Protein AF-U6DYC9-F1 (afdb_monomer)

Nearest PDB structures (foldseek):
  4urt-assembly1_A  TM=9.158E-01  e=8.306E-08  Homo sapiens
  4ove-assembly1_A-2  TM=9.140E-01  e=3.651E-07  Mus musculus
  8edk-assembly1_A  TM=8.694E-01  e=1.686E-07  Caenorhabditis elegans
  9d77-assembly1_A-2  TM=8.907E-01  e=1.918E-07  Gallus gallus
  4plm-assembly1_A  TM=9.030E-01  e=3.651E-07  Gallus gallus

Organism: Neovison vison (NCBI:txid452646)

Radius of gyration: 24.66 Å; Cα contacts (8 Å, |Δi|>4): 197; chains: 1; bounding box: 63×39×71 Å

Sequence (118 aa):
PLGGLKGHPFYYYALCELVARGSSLCHAQASAYKPTAGTQANVKGMVHGLCICYHHTVGTHCEHCQDLYQDHPWCAAEPGQPHTCQKCKWNGHAGSCHFDMLLYLASGNVSGRICDTC

Mean predicted aligned error: 7.59 Å

Structure (mmCIF, N/CA/C/O backbone):
data_AF-U6DYC9-F1
#
_entry.id   AF-U6DYC9-F1
#
loop_
_atom_site.group_PDB
_atom_site.id
_atom_site.type_symbol
_atom_site.label_atom_id
_atom_site.label_alt_id
_atom_site.label_comp_id
_atom_site.label_asym_id
_atom_site.label_entity_id
_atom_site.label_seq_id
_atom_site.pdbx_PDB_ins_code
_atom_site.Cartn_x
_atom_site.Cartn_y
_atom_site.Cartn_z
_atom_site.occupancy
_atom_site.B_iso_or_equiv
_atom_site.auth_seq_id
_atom_site.auth_comp_id
_atom_site.auth_asym_id
_atom_site.auth_atom_id
_atom_site.pdbx_PDB_model_num
ATOM 1 N N . PRO A 1 1 ? -37.774 12.837 47.767 1.00 45.59 1 PRO A N 1
ATOM 2 C CA . PRO A 1 1 ? -38.315 13.883 46.867 1.00 45.59 1 PRO A CA 1
ATOM 3 C C . PRO A 1 1 ? -37.271 14.990 46.645 1.00 45.59 1 PRO A C 1
ATOM 5 O O . PRO A 1 1 ? -37.156 15.902 47.455 1.00 45.59 1 PRO A O 1
ATOM 8 N N . LEU A 1 2 ? -36.457 14.860 45.595 1.00 47.19 2 LEU A N 1
ATOM 9 C CA . L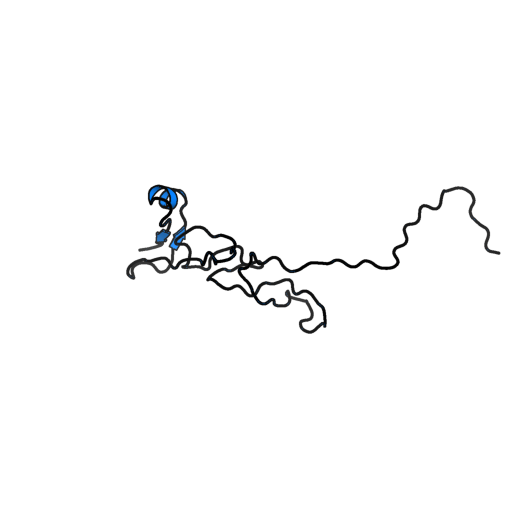EU A 1 2 ? -35.518 15.906 45.178 1.00 47.19 2 LEU A CA 1
ATOM 10 C C . LEU A 1 2 ? -36.213 16.763 44.117 1.00 47.19 2 LEU A C 1
ATOM 12 O O . LEU A 1 2 ? -36.685 16.245 43.107 1.00 47.19 2 LEU A O 1
ATOM 16 N N . GLY A 1 3 ? -36.363 18.050 44.432 1.00 50.28 3 GLY A N 1
ATOM 17 C CA . GLY A 1 3 ? -37.134 19.026 43.672 1.00 50.28 3 GLY A CA 1
ATOM 18 C C . GLY A 1 3 ? -36.644 19.165 42.235 1.00 50.28 3 GLY A C 1
ATOM 19 O O . GLY A 1 3 ? -35.486 19.492 41.991 1.00 50.28 3 GLY A O 1
ATOM 20 N N . GLY A 1 4 ? -37.553 18.917 41.293 1.00 51.34 4 GLY A N 1
ATOM 21 C CA . GLY A 1 4 ? -37.316 19.100 39.870 1.00 51.34 4 GLY A CA 1
ATOM 22 C C . GLY A 1 4 ? -37.170 20.577 39.516 1.00 51.34 4 GLY A C 1
ATOM 23 O O . GLY A 1 4 ? -38.056 21.387 39.794 1.00 51.34 4 GLY A O 1
ATOM 24 N N . LEU A 1 5 ? -36.059 20.914 38.864 1.00 57.03 5 LEU A N 1
ATOM 25 C CA . LEU A 1 5 ? -35.879 22.185 38.173 1.00 57.03 5 LEU A CA 1
ATOM 26 C C . LEU A 1 5 ? -36.857 22.242 36.987 1.00 57.03 5 LEU A C 1
ATOM 28 O O . LEU A 1 5 ? -36.700 21.539 35.991 1.00 57.03 5 LEU A O 1
ATOM 32 N N . LYS A 1 6 ? -37.892 23.078 37.117 1.00 62.25 6 LYS A N 1
ATOM 33 C CA . LYS A 1 6 ? -38.753 23.532 36.016 1.00 62.25 6 LYS A CA 1
ATOM 34 C C . LYS A 1 6 ? -37.942 24.480 35.125 1.00 62.25 6 LYS A C 1
ATOM 36 O O . LYS A 1 6 ? -37.472 25.492 35.632 1.00 62.25 6 LYS A O 1
ATOM 41 N N . GLY A 1 7 ? -37.852 24.214 33.818 1.00 62.50 7 GLY A N 1
ATOM 42 C CA . GLY A 1 7 ? -37.559 25.289 32.856 1.00 62.50 7 GLY A CA 1
ATOM 43 C C . GLY A 1 7 ? -36.831 24.947 31.559 1.00 62.50 7 GLY A C 1
ATOM 44 O O . GLY A 1 7 ? -36.904 25.746 30.633 1.00 62.50 7 GLY A O 1
ATOM 45 N N . HIS A 1 8 ? -36.192 23.786 31.423 1.00 62.19 8 HIS A N 1
ATOM 46 C CA . HIS A 1 8 ? -35.540 23.409 30.165 1.00 62.19 8 HIS A CA 1
ATOM 47 C C . HIS A 1 8 ? -35.963 21.997 29.766 1.00 62.19 8 HIS A C 1
ATOM 49 O O . HIS A 1 8 ? -35.979 21.120 30.633 1.00 62.19 8 HIS A O 1
ATOM 55 N N . PRO A 1 9 ? -36.318 21.741 28.492 1.00 68.25 9 PRO A N 1
ATOM 56 C CA . PRO A 1 9 ? -36.427 20.373 28.020 1.00 68.25 9 PRO A CA 1
ATOM 57 C C . PRO A 1 9 ? -35.072 19.712 28.277 1.00 68.25 9 PRO A C 1
ATOM 59 O O . PRO A 1 9 ? -34.041 20.189 27.802 1.00 68.25 9 PRO A O 1
ATOM 62 N N . PHE A 1 10 ? -35.059 18.662 29.094 1.00 69.31 10 PHE A N 1
ATOM 63 C CA . PHE A 1 10 ? -33.863 17.857 29.278 1.00 69.31 10 PHE A CA 1
ATOM 64 C C . PHE A 1 10 ? -33.630 17.108 27.970 1.00 69.31 10 PHE A C 1
ATOM 66 O O 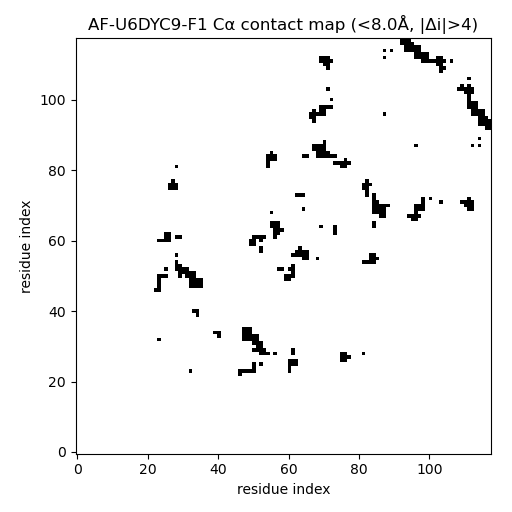. PHE A 1 10 ? -34.255 16.084 27.709 1.00 69.31 10 PHE A O 1
ATOM 73 N N . TYR A 1 11 ? -32.768 17.655 27.120 1.00 80.62 11 TYR A N 1
ATOM 74 C CA . TYR A 1 11 ? -32.275 16.957 25.945 1.00 80.62 11 TYR A CA 1
ATOM 75 C C . TYR A 1 11 ? -31.144 16.042 26.402 1.00 80.62 11 TYR A C 1
ATOM 77 O O . TYR A 1 11 ? -30.051 16.508 26.721 1.00 80.62 11 TYR A O 1
ATOM 85 N N . TYR A 1 12 ? -31.423 14.746 26.493 1.00 84.44 12 TYR A N 1
ATOM 86 C CA . TYR A 1 12 ? -30.433 13.735 26.843 1.00 84.44 12 TYR A CA 1
ATOM 87 C C . TYR A 1 12 ? -30.263 12.743 25.695 1.00 84.44 12 TYR A C 1
ATOM 89 O O . TYR A 1 12 ? -31.224 12.363 25.030 1.00 84.44 12 TYR A O 1
ATOM 97 N N . TYR A 1 13 ? -29.022 12.306 25.497 1.00 91.75 13 TYR A N 1
ATOM 98 C CA . TYR A 1 13 ? -28.682 11.163 24.661 1.00 91.75 13 TYR A CA 1
ATOM 99 C C . TYR A 1 13 ? -28.259 10.024 25.584 1.00 91.75 13 TYR A C 1
ATOM 101 O O . TYR A 1 13 ? -27.474 10.238 26.508 1.00 91.75 13 TYR A O 1
ATOM 109 N N . ALA A 1 14 ? -28.773 8.823 25.343 1.00 93.69 14 ALA A N 1
ATOM 110 C CA . ALA A 1 14 ? -28.373 7.620 26.060 1.00 93.69 14 ALA A CA 1
ATOM 111 C C . ALA A 1 14 ? -28.048 6.517 25.045 1.00 93.69 14 ALA A C 1
ATOM 113 O O . ALA A 1 14 ? -28.809 6.297 24.104 1.00 93.69 14 ALA A O 1
ATOM 114 N N . LEU A 1 15 ? -26.914 5.841 25.237 1.00 95.19 15 LEU A N 1
ATOM 115 C CA . LEU A 1 15 ? -26.467 4.702 24.434 1.00 95.19 15 LEU A CA 1
ATOM 116 C C . LEU A 1 15 ? -26.320 3.491 25.356 1.00 95.19 15 LEU A C 1
ATOM 118 O O . LEU A 1 15 ? -25.656 3.585 26.386 1.00 95.19 15 LEU A O 1
ATOM 122 N N . CYS A 1 16 ? -26.931 2.364 24.989 1.00 96.06 16 CYS A N 1
ATOM 123 C CA . CYS A 1 16 ? -26.778 1.105 25.725 1.00 96.06 16 CYS A CA 1
ATOM 124 C C . CYS A 1 16 ? -25.560 0.310 25.245 1.00 96.06 16 CYS A C 1
ATOM 126 O O . CYS A 1 16 ? -24.823 -0.238 26.055 1.00 96.06 16 CYS A O 1
ATOM 128 N N . GLU A 1 17 ? -25.337 0.263 23.933 1.00 96.38 17 GLU A N 1
ATOM 129 C CA . GLU A 1 17 ? -24.217 -0.439 23.314 1.00 96.38 17 GLU A CA 1
ATOM 130 C C . GLU A 1 17 ? -23.899 0.206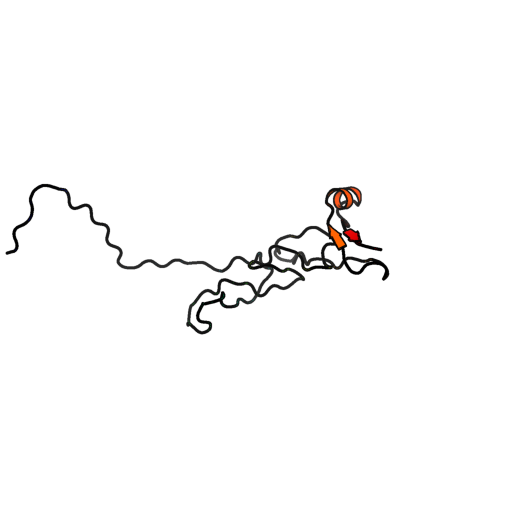 21.961 1.00 96.38 17 GLU A C 1
ATOM 132 O O . GLU A 1 17 ? -24.802 0.639 21.241 1.00 96.38 17 GLU A O 1
ATOM 137 N N . LEU A 1 18 ? -22.612 0.270 21.617 1.00 94.62 18 LEU A N 1
ATOM 138 C CA . LEU A 1 18 ? -22.131 0.727 20.318 1.00 94.62 18 LEU A CA 1
ATOM 139 C C . LEU A 1 18 ? -21.057 -0.242 19.822 1.00 94.62 18 LEU A C 1
ATOM 141 O O . LEU A 1 18 ? -19.988 -0.346 20.418 1.00 94.62 18 LEU A O 1
ATOM 145 N N . VAL A 1 19 ? -21.329 -0.924 18.709 1.00 94.81 19 VAL A N 1
ATOM 146 C CA . VAL A 1 19 ? -20.378 -1.839 18.065 1.00 94.81 19 VAL A CA 1
ATOM 147 C C . VAL A 1 19 ? -19.948 -1.256 16.726 1.00 94.81 19 VAL A C 1
ATOM 149 O O . VAL A 1 19 ? -20.741 -1.184 15.788 1.00 94.81 19 VAL A O 1
ATOM 152 N N . ALA A 1 20 ? -18.673 -0.884 16.616 1.0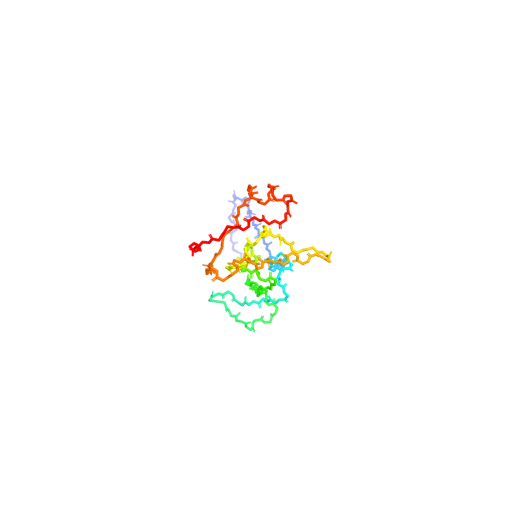0 93.25 20 ALA A N 1
ATOM 153 C CA . ALA A 1 20 ? -18.061 -0.501 15.349 1.00 93.25 20 ALA A CA 1
ATOM 154 C C . ALA A 1 20 ? -17.494 -1.748 14.656 1.00 93.25 20 ALA A C 1
ATOM 156 O O . ALA A 1 20 ? -16.567 -2.381 15.159 1.00 93.25 20 ALA A O 1
ATOM 157 N N . ARG A 1 21 ? -18.070 -2.123 13.508 1.00 94.06 21 ARG A N 1
ATOM 158 C CA . ARG A 1 21 ? -17.615 -3.266 12.703 1.00 94.06 21 ARG A CA 1
ATOM 159 C C . ARG A 1 21 ? -16.715 -2.793 11.570 1.00 94.06 21 ARG A C 1
ATOM 161 O O . ARG A 1 21 ? -17.015 -1.796 10.922 1.00 94.06 21 ARG A O 1
ATOM 168 N N . GLY A 1 22 ? -15.657 -3.547 11.302 1.00 91.12 22 GLY A N 1
ATOM 169 C CA . GLY A 1 22 ? -14.740 -3.274 10.206 1.00 91.12 22 GLY A CA 1
ATOM 170 C C . GLY A 1 22 ? -13.528 -4.194 10.231 1.00 91.12 22 GLY A C 1
ATOM 171 O O . GLY A 1 22 ? -13.376 -5.031 11.121 1.00 91.12 22 GLY A O 1
ATOM 172 N N . SER A 1 23 ? -12.669 -4.014 9.239 1.00 89.62 23 SER A N 1
ATOM 173 C CA . SER A 1 23 ? -11.364 -4.655 9.125 1.00 89.62 23 SER A CA 1
ATOM 174 C C . SER A 1 23 ? -10.341 -3.620 8.680 1.00 89.62 23 SER A C 1
ATOM 176 O O . S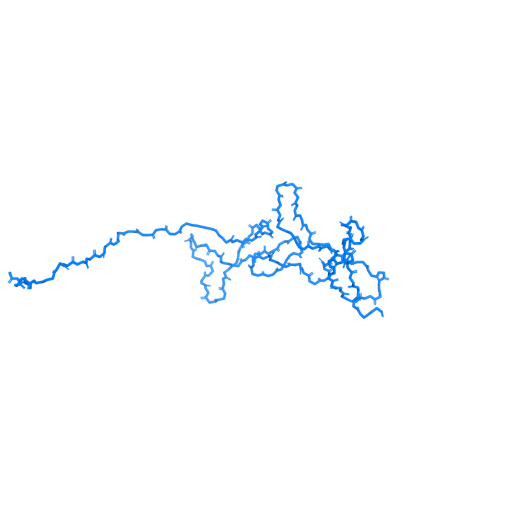ER A 1 23 ? -10.702 -2.561 8.165 1.00 89.62 23 SER A O 1
ATOM 178 N N . SER A 1 24 ? -9.061 -3.937 8.828 1.00 91.69 24 SER A N 1
ATOM 179 C CA . SER A 1 24 ? -7.996 -3.076 8.321 1.00 91.69 24 SER A CA 1
ATOM 180 C C . SER A 1 24 ? -7.937 -3.144 6.796 1.00 91.69 24 SER A C 1
ATOM 182 O O . SER A 1 24 ? -8.016 -4.225 6.204 1.00 91.69 24 SER A O 1
ATOM 184 N N . LEU A 1 25 ? -7.831 -1.979 6.160 1.00 94.56 25 LEU A N 1
ATOM 185 C CA . LEU A 1 25 ? -7.739 -1.845 4.712 1.00 94.56 25 LEU A CA 1
ATOM 186 C C . LEU A 1 25 ? -6.299 -2.122 4.273 1.00 94.56 25 LEU A C 1
ATOM 188 O O . LEU A 1 25 ? -5.410 -1.342 4.582 1.00 94.56 25 LEU A O 1
ATOM 192 N N . CYS A 1 26 ? -6.088 -3.218 3.543 1.00 96.38 26 CYS A N 1
ATOM 193 C CA . CYS A 1 26 ? -4.775 -3.581 2.995 1.00 96.38 26 CYS A CA 1
ATOM 194 C C . CYS A 1 26 ? -4.796 -3.810 1.478 1.00 96.38 26 CYS A C 1
ATOM 196 O O . CYS A 1 26 ? -3.948 -4.528 0.962 1.00 96.38 26 CYS A O 1
ATOM 198 N N . HIS A 1 27 ? -5.822 -3.322 0.771 1.00 96.31 27 HIS A N 1
ATOM 199 C CA . HIS A 1 27 ? -5.963 -3.462 -0.689 1.00 96.31 27 HIS A CA 1
ATOM 200 C C . HIS A 1 27 ? -5.841 -4.902 -1.231 1.00 96.31 27 HIS A C 1
ATOM 202 O O . HIS A 1 27 ? -5.354 -5.110 -2.337 1.00 96.31 27 HIS A O 1
ATOM 208 N N . ALA A 1 28 ? -6.249 -5.899 -0.434 1.00 94.94 28 ALA A N 1
ATOM 209 C CA . ALA A 1 28 ? -6.050 -7.328 -0.713 1.00 94.94 28 ALA A CA 1
ATOM 210 C C . ALA A 1 28 ? -4.574 -7.736 -0.962 1.00 94.94 28 ALA A C 1
ATOM 212 O O . ALA A 1 28 ? -4.295 -8.806 -1.494 1.00 94.94 28 ALA A O 1
ATOM 213 N N . GLN A 1 29 ? -3.631 -6.916 -0.490 1.00 96.12 29 GLN A N 1
ATOM 214 C CA . GLN A 1 29 ? -2.184 -7.146 -0.496 1.00 96.12 29 GLN A CA 1
ATOM 215 C C . GLN A 1 29 ? -1.667 -7.683 0.859 1.00 96.12 29 GLN A C 1
ATOM 217 O O . GLN A 1 29 ? -0.459 -7.768 1.070 1.00 96.12 29 GLN A O 1
ATOM 222 N N . ALA A 1 30 ? -2.562 -8.047 1.789 1.00 94.81 30 ALA A N 1
ATOM 223 C CA . ALA A 1 30 ? -2.252 -8.639 3.094 1.00 94.81 30 ALA A CA 1
ATOM 224 C C . ALA A 1 30 ? -3.241 -9.759 3.461 1.00 94.81 30 ALA A C 1
ATOM 226 O O . ALA A 1 30 ? -4.449 -9.585 3.323 1.00 94.81 30 ALA A O 1
ATOM 227 N N . SER A 1 31 ? -2.737 -10.882 3.979 1.00 85.94 31 SER A N 1
ATOM 228 C CA . SER A 1 31 ? -3.504 -11.948 4.640 1.00 85.94 31 SER A CA 1
ATOM 229 C C . SER A 1 31 ? -3.365 -11.952 6.169 1.00 85.94 31 SER A C 1
ATOM 231 O O . SER A 1 31 ? -4.096 -12.672 6.847 1.00 85.94 31 SER A O 1
ATOM 233 N N . ALA A 1 32 ? -2.452 -11.148 6.725 1.00 87.88 32 ALA A N 1
ATOM 234 C CA . ALA A 1 32 ? -2.213 -11.036 8.159 1.00 87.88 32 ALA A CA 1
ATOM 235 C C . ALA A 1 32 ? -1.984 -9.578 8.587 1.00 87.88 32 ALA A C 1
ATOM 237 O O . ALA A 1 32 ? -1.639 -8.711 7.781 1.00 87.88 32 ALA A O 1
ATOM 238 N N . TYR A 1 33 ? -2.158 -9.326 9.883 1.00 91.50 33 TYR A N 1
ATOM 239 C CA . TYR A 1 33 ? -2.094 -7.996 10.485 1.00 91.50 33 TYR A CA 1
ATOM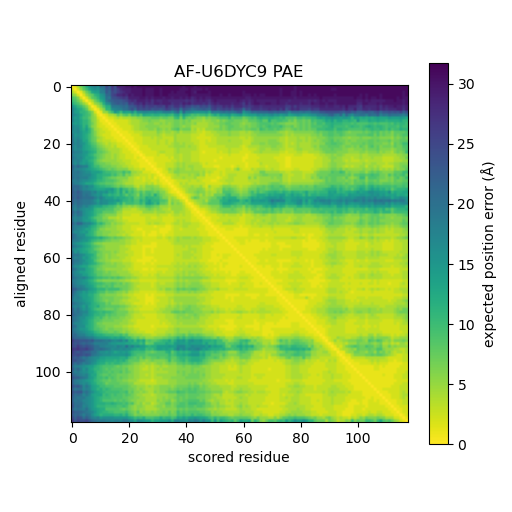 240 C C . TYR A 1 33 ? -1.238 -8.026 11.748 1.00 91.50 33 TYR A C 1
ATOM 242 O O . TYR A 1 33 ? -1.123 -9.064 12.404 1.00 91.50 33 TYR A O 1
ATOM 250 N N . LYS A 1 34 ? -0.661 -6.881 12.112 1.00 91.31 34 LYS A N 1
ATOM 251 C CA . LYS A 1 34 ? 0.140 -6.719 13.327 1.00 91.31 34 LYS A CA 1
ATOM 252 C C . LYS A 1 34 ? -0.304 -5.503 14.148 1.00 91.31 34 LYS A C 1
ATOM 254 O O . LYS A 1 34 ? -0.887 -4.565 13.601 1.00 91.31 34 LYS A O 1
ATOM 259 N N . PRO A 1 35 ? -0.034 -5.492 15.461 1.00 90.94 35 PRO A N 1
ATOM 260 C CA . PRO A 1 35 ? -0.409 -4.382 16.329 1.00 90.94 35 PRO A CA 1
ATOM 261 C C . PRO A 1 35 ? 0.296 -3.085 15.924 1.00 90.94 35 PRO A C 1
ATOM 263 O O . PRO A 1 35 ? 1.472 -3.096 15.558 1.00 90.94 35 PRO A O 1
ATOM 266 N N . THR A 1 36 ? -0.408 -1.962 16.045 1.00 87.62 36 THR A N 1
ATOM 267 C CA . THR A 1 36 ? 0.188 -0.628 15.913 1.00 87.62 36 THR A CA 1
ATOM 268 C C . THR A 1 36 ? 1.069 -0.326 17.127 1.00 87.62 36 THR A C 1
ATOM 270 O O . THR A 1 36 ? 0.811 -0.825 18.228 1.00 87.62 36 THR A O 1
ATOM 273 N N . ALA A 1 37 ? 2.105 0.498 16.954 1.00 84.56 37 ALA A N 1
ATOM 274 C CA . ALA A 1 37 ? 2.974 0.920 18.052 1.00 84.56 37 ALA A CA 1
ATOM 275 C C . ALA A 1 37 ? 2.154 1.466 19.237 1.00 84.56 37 ALA A C 1
ATOM 277 O O . ALA A 1 37 ? 1.230 2.253 19.048 1.00 84.56 37 ALA A O 1
ATOM 278 N N . GLY A 1 38 ? 2.472 1.014 20.452 1.00 81.94 38 GLY A N 1
ATOM 279 C CA . GLY A 1 38 ? 1.744 1.389 21.671 1.00 81.94 38 GLY A CA 1
ATOM 280 C C . GLY A 1 38 ? 0.440 0.620 21.923 1.00 81.94 38 GLY A C 1
ATOM 281 O O . GLY A 1 38 ? -0.241 0.906 22.904 1.00 81.94 38 GLY A O 1
ATOM 282 N N . THR A 1 39 ? 0.102 -0.373 21.092 1.00 83.12 39 THR A N 1
ATOM 283 C CA . THR A 1 39 ? -1.125 -1.174 21.242 1.00 83.12 39 THR A CA 1
ATOM 284 C C . THR A 1 39 ? -0.809 -2.576 21.762 1.00 83.12 39 THR A C 1
ATOM 286 O O . THR A 1 39 ? 0.199 -3.175 21.386 1.00 83.12 39 THR A O 1
ATOM 289 N N . GLN A 1 40 ? -1.672 -3.132 22.617 1.00 80.31 40 GLN A N 1
ATOM 290 C CA . GLN A 1 40 ? -1.506 -4.500 23.113 1.00 80.31 40 GLN A CA 1
ATOM 291 C C . GLN A 1 40 ? -1.683 -5.526 21.984 1.00 80.31 40 GLN A C 1
ATOM 293 O O . GLN A 1 40 ? -2.658 -5.491 21.237 1.00 80.31 40 GLN A O 1
ATOM 298 N N . ALA A 1 41 ? -0.743 -6.469 21.883 1.00 76.88 41 ALA A N 1
ATOM 299 C CA . ALA A 1 41 ? -0.713 -7.449 20.800 1.00 76.88 41 ALA A CA 1
ATOM 300 C C . ALA A 1 41 ? -1.717 -8.601 20.953 1.00 76.88 41 ALA A C 1
ATOM 302 O O . ALA A 1 41 ? -2.156 -9.164 19.961 1.00 76.88 41 ALA A O 1
ATOM 303 N N . ASN A 1 42 ? -2.090 -8.947 22.186 1.00 81.00 42 ASN A N 1
ATOM 304 C CA . ASN A 1 42 ? -2.736 -10.227 22.497 1.00 81.00 42 ASN A CA 1
ATOM 305 C C . ASN A 1 42 ? -4.154 -10.060 23.068 1.00 81.00 42 ASN A C 1
ATOM 307 O O . ASN A 1 42 ? -4.577 -10.828 23.931 1.00 81.00 42 ASN A O 1
ATOM 311 N N . VAL A 1 43 ? -4.891 -9.039 22.619 1.00 88.06 43 VAL A N 1
ATOM 312 C CA . VAL A 1 43 ? -6.284 -8.825 23.036 1.00 88.06 43 VAL A CA 1
ATOM 313 C C . VAL A 1 43 ? -7.206 -9.631 22.125 1.00 88.06 43 VAL A C 1
ATOM 315 O O . VAL A 1 43 ? -7.300 -9.381 20.924 1.00 88.06 43 VAL A O 1
ATOM 318 N N . LYS A 1 44 ? -7.905 -10.615 22.696 1.00 86.75 44 LYS A N 1
ATOM 319 C CA . LYS A 1 44 ? -8.848 -11.459 21.953 1.00 86.75 44 LYS A CA 1
ATOM 320 C C . LYS A 1 44 ? -9.940 -10.598 21.305 1.00 86.75 44 LYS A C 1
ATOM 322 O O . LYS A 1 44 ? -10.605 -9.830 21.989 1.00 86.75 44 LYS A O 1
ATOM 327 N N . GLY A 1 45 ? -10.148 -10.778 20.001 1.00 85.56 45 GLY A N 1
ATOM 328 C CA . GLY A 1 45 ? -11.169 -10.053 19.237 1.00 85.56 45 GLY A CA 1
ATOM 329 C C . GLY A 1 45 ? -10.762 -8.644 18.795 1.00 85.56 45 GLY A C 1
ATOM 330 O O . GLY A 1 45 ? -11.588 -7.942 18.220 1.00 85.56 45 GLY A O 1
ATOM 331 N N . MET A 1 46 ? -9.514 -8.227 19.034 1.00 89.06 46 MET A N 1
ATOM 332 C CA . MET A 1 46 ? -9.018 -6.934 18.570 1.00 89.06 46 MET A CA 1
ATOM 333 C C . MET A 1 46 ? -8.689 -6.955 17.074 1.00 89.06 46 MET A C 1
ATOM 335 O O . MET A 1 46 ? -8.033 -7.868 16.578 1.00 89.06 46 MET A O 1
ATOM 339 N N . VAL A 1 47 ? -9.111 -5.908 16.365 1.00 89.88 47 VAL A N 1
ATOM 340 C CA . VAL A 1 47 ? -8.705 -5.653 14.979 1.00 89.88 47 VAL A CA 1
ATOM 341 C C . VAL A 1 47 ? -7.370 -4.909 14.995 1.00 89.88 47 VAL A C 1
ATOM 343 O O . VAL A 1 47 ? -7.260 -3.820 15.557 1.00 89.88 47 VAL A O 1
ATOM 346 N N . HIS A 1 48 ? -6.338 -5.507 14.404 1.00 91.19 48 HIS A N 1
ATOM 347 C CA . HIS A 1 48 ? -4.998 -4.924 14.330 1.00 91.19 48 HIS A CA 1
ATOM 348 C C . HIS A 1 48 ? -4.865 -3.970 13.141 1.00 91.19 48 HIS A C 1
ATOM 350 O O . HIS A 1 48 ? -5.193 -4.346 12.021 1.00 91.19 48 HIS A O 1
ATOM 356 N N . GLY A 1 49 ? -4.353 -2.759 13.373 1.00 90.19 49 GLY A N 1
ATOM 357 C CA . GLY A 1 49 ? -4.353 -1.676 12.383 1.00 90.19 49 GLY A CA 1
ATOM 358 C C . GLY A 1 49 ? -3.247 -1.704 11.325 1.00 90.19 49 GLY A C 1
ATOM 359 O O . GLY A 1 49 ? -3.373 -0.991 10.339 1.00 90.19 49 GLY A O 1
ATOM 360 N N . LEU A 1 50 ? -2.177 -2.490 11.493 1.00 93.19 50 LEU A N 1
ATOM 361 C CA . LEU A 1 50 ? -1.083 -2.537 10.517 1.00 93.19 50 LEU A CA 1
ATOM 362 C C . LEU A 1 50 ? -1.143 -3.801 9.670 1.00 93.19 50 LEU A C 1
ATOM 364 O O . LEU A 1 50 ? -1.233 -4.911 10.199 1.00 93.19 50 LEU A O 1
ATOM 368 N N . CYS A 1 51 ? -1.008 -3.633 8.362 1.00 95.94 51 CYS A N 1
ATOM 369 C CA . CYS A 1 51 ? -0.923 -4.740 7.424 1.00 95.94 51 CYS A CA 1
ATOM 370 C C . CYS A 1 51 ? 0.458 -5.407 7.476 1.00 95.94 51 CYS A C 1
ATOM 372 O O . CYS A 1 51 ? 1.493 -4.753 7.647 1.00 95.94 51 CYS A O 1
ATOM 374 N N . ILE A 1 52 ? 0.486 -6.728 7.316 1.00 95.50 52 ILE A N 1
ATOM 375 C CA . ILE A 1 52 ? 1.697 -7.456 6.933 1.00 95.50 52 ILE A CA 1
ATOM 376 C C . ILE A 1 52 ? 1.604 -7.639 5.420 1.00 95.50 52 ILE A C 1
ATOM 378 O O . ILE A 1 52 ? 0.819 -8.455 4.952 1.00 95.50 52 ILE A O 1
ATOM 382 N N . CYS A 1 53 ? 2.336 -6.820 4.668 1.00 96.94 53 CYS A N 1
ATOM 383 C CA . CYS A 1 53 ? 2.208 -6.750 3.214 1.00 96.94 53 CYS A CA 1
ATOM 384 C C . CYS A 1 53 ? 2.892 -7.919 2.488 1.00 96.94 53 CYS A C 1
ATOM 386 O O . CYS A 1 53 ? 3.929 -8.420 2.929 1.00 96.94 53 CYS A O 1
ATOM 388 N N . TYR A 1 54 ? 2.324 -8.310 1.345 1.00 94.69 54 TYR A N 1
ATOM 389 C CA . TYR A 1 54 ? 2.874 -9.276 0.386 1.00 94.69 54 TYR A CA 1
ATOM 390 C C . TYR A 1 54 ? 2.999 -8.624 -1.002 1.00 94.69 54 TYR A C 1
ATOM 392 O O . TYR A 1 54 ? 2.884 -7.407 -1.141 1.00 94.69 54 TYR A O 1
ATOM 400 N N . HIS A 1 55 ? 3.283 -9.423 -2.038 1.00 96.44 55 HIS A N 1
ATOM 401 C CA . HIS A 1 55 ? 3.342 -8.970 -3.435 1.00 96.44 55 HIS A CA 1
ATOM 402 C C . HIS A 1 55 ? 4.264 -7.755 -3.684 1.00 96.44 55 HIS A C 1
ATOM 404 O O . HIS A 1 55 ? 4.002 -6.929 -4.557 1.00 96.44 55 HIS A O 1
ATOM 410 N N . HIS A 1 56 ? 5.350 -7.655 -2.909 1.00 96.75 56 HIS A N 1
ATOM 411 C CA . HIS A 1 56 ? 6.306 -6.544 -2.952 1.00 96.75 56 HIS A CA 1
ATOM 412 C C . HIS A 1 56 ? 5.669 -5.168 -2.727 1.00 96.75 56 HIS A C 1
ATOM 414 O O . HIS A 1 56 ? 6.159 -4.164 -3.236 1.00 96.75 56 HIS A O 1
ATOM 420 N N . THR A 1 57 ? 4.592 -5.120 -1.944 1.00 97.56 57 THR A N 1
ATOM 421 C CA . THR A 1 57 ? 4.010 -3.873 -1.449 1.00 97.56 57 THR A CA 1
ATOM 422 C C . THR A 1 57 ? 4.521 -3.547 -0.049 1.00 97.56 57 THR A C 1
ATOM 424 O O . THR A 1 57 ? 4.931 -4.423 0.717 1.00 97.56 57 THR A O 1
ATOM 427 N N . VAL A 1 58 ? 4.523 -2.263 0.278 1.00 96.69 58 VAL A N 1
ATOM 428 C CA . VAL A 1 58 ? 4.959 -1.686 1.548 1.00 96.69 58 VAL A CA 1
ATOM 429 C C . VAL A 1 58 ? 4.033 -0.532 1.925 1.00 96.69 58 VAL A C 1
ATOM 431 O O . VAL A 1 58 ? 3.198 -0.097 1.133 1.00 96.69 58 VAL A O 1
ATOM 434 N N . GLY A 1 59 ? 4.189 -0.039 3.151 1.00 95.56 59 GLY A N 1
ATOM 435 C CA . GLY A 1 59 ? 3.320 0.972 3.742 1.00 95.56 59 GLY A CA 1
ATOM 436 C C . GLY A 1 59 ? 2.490 0.401 4.885 1.00 95.56 59 GLY A C 1
ATOM 437 O O . GLY A 1 59 ? 2.578 -0.784 5.216 1.00 95.56 59 GLY A O 1
ATOM 438 N N . THR A 1 60 ? 1.714 1.259 5.537 1.00 94.88 60 THR A N 1
ATOM 439 C CA . THR A 1 60 ? 0.875 0.832 6.674 1.00 94.88 60 THR A CA 1
ATOM 440 C C . THR A 1 60 ? -0.331 0.012 6.222 1.00 94.88 60 THR A C 1
ATOM 442 O O . THR A 1 60 ? -0.781 -0.877 6.952 1.00 94.88 60 THR A O 1
ATOM 445 N N . HIS A 1 61 ? -0.783 0.276 4.997 1.00 96.00 61 HIS A N 1
ATOM 446 C CA . HIS A 1 61 ? -1.934 -0.292 4.310 1.00 96.00 61 HIS A CA 1
ATOM 447 C C . HIS A 1 61 ? -1.553 -0.988 2.987 1.00 96.00 61 HIS A C 1
ATOM 449 O O . HIS A 1 61 ? -2.436 -1.354 2.215 1.00 96.00 61 HIS A O 1
ATOM 455 N N . CYS A 1 62 ? -0.260 -1.222 2.730 1.00 97.25 62 CYS A N 1
ATOM 456 C CA . CYS A 1 62 ? 0.257 -1.812 1.487 1.00 97.25 62 CYS A CA 1
ATOM 457 C C . CYS A 1 62 ? -0.009 -0.956 0.233 1.00 97.25 62 CYS A C 1
ATOM 459 O O . CYS A 1 62 ? -0.287 -1.471 -0.852 1.00 97.25 62 CYS A O 1
ATOM 461 N N . GLU A 1 63 ? 0.062 0.361 0.408 1.00 96.38 63 GLU A N 1
ATOM 462 C CA . GLU A 1 63 ? -0.304 1.414 -0.540 1.00 96.38 63 GLU A CA 1
ATOM 463 C C . GLU A 1 63 ? 0.807 1.788 -1.540 1.00 96.38 63 GLU A C 1
ATOM 465 O O . GLU A 1 63 ? 0.582 2.588 -2.450 1.00 96.38 63 GLU A O 1
ATOM 470 N N . HIS A 1 64 ? 2.009 1.224 -1.387 1.00 95.94 64 HIS A N 1
ATOM 471 C CA . HIS A 1 64 ? 3.166 1.521 -2.232 1.00 95.94 64 HIS A CA 1
ATOM 472 C C . HIS A 1 64 ? 3.912 0.250 -2.637 1.00 95.94 64 HIS A C 1
ATOM 474 O O . HIS A 1 64 ? 3.865 -0.756 -1.935 1.00 95.94 64 HIS A O 1
ATOM 480 N N . CYS A 1 65 ? 4.635 0.288 -3.756 1.00 96.62 65 CYS A N 1
ATOM 481 C CA . CYS A 1 65 ? 5.592 -0.763 -4.093 1.00 96.62 65 CYS A CA 1
ATOM 482 C C . CYS A 1 65 ? 6.878 -0.604 -3.278 1.00 96.62 65 CYS A C 1
ATOM 484 O O . CYS A 1 65 ? 7.321 0.513 -3.010 1.00 96.62 65 CYS A O 1
ATOM 486 N N . GLN A 1 66 ? 7.475 -1.730 -2.895 1.00 95.12 66 GLN A N 1
ATOM 487 C CA . GLN A 1 66 ? 8.796 -1.780 -2.286 1.00 95.12 66 GLN A CA 1
ATOM 488 C C . GLN A 1 66 ? 9.829 -1.162 -3.233 1.00 95.12 66 GLN A C 1
ATOM 490 O O . GLN A 1 66 ? 9.724 -1.308 -4.454 1.00 95.12 66 GLN A O 1
ATOM 495 N N . ASP A 1 67 ? 10.868 -0.554 -2.665 1.00 90.31 67 ASP A N 1
ATOM 496 C CA . ASP A 1 67 ? 12.069 -0.187 -3.411 1.00 90.31 67 ASP A CA 1
ATOM 497 C C . ASP A 1 67 ? 12.533 -1.346 -4.294 1.00 90.31 67 ASP A C 1
ATOM 499 O O . ASP A 1 67 ? 12.545 -2.500 -3.853 1.00 90.31 67 ASP A O 1
ATOM 503 N N . LEU A 1 68 ? 12.933 -1.029 -5.528 1.00 90.56 68 LEU A N 1
ATOM 504 C CA . LEU A 1 68 ? 13.338 -1.964 -6.587 1.00 90.56 68 LEU A CA 1
ATOM 505 C C . LEU A 1 68 ? 12.187 -2.630 -7.343 1.00 90.56 68 LEU A C 1
ATOM 507 O O . LEU A 1 68 ? 12.459 -3.302 -8.341 1.00 90.56 68 LEU A O 1
ATOM 511 N N . TYR A 1 69 ? 10.937 -2.446 -6.915 1.00 94.62 69 TYR A N 1
ATOM 512 C CA . TYR A 1 69 ? 9.748 -3.050 -7.523 1.00 94.62 69 TYR A CA 1
ATOM 513 C C . TYR A 1 69 ? 8.826 -2.024 -8.204 1.00 94.62 69 TYR A C 1
ATOM 515 O O . TYR A 1 69 ? 7.608 -2.190 -8.218 1.00 94.62 69 TYR A O 1
ATOM 523 N N . GLN A 1 70 ? 9.402 -0.963 -8.774 1.00 94.81 70 GLN A N 1
ATOM 524 C CA . GLN A 1 70 ? 8.678 0.131 -9.435 1.00 94.81 70 GLN A CA 1
ATOM 525 C C . GLN A 1 70 ? 8.682 0.043 -10.978 1.00 94.81 70 GLN A C 1
ATOM 527 O O . GLN A 1 70 ? 8.792 1.058 -11.663 1.00 94.81 70 GLN A O 1
ATOM 532 N N . ASP A 1 71 ? 8.585 -1.163 -11.552 1.00 94.12 71 ASP A N 1
ATOM 533 C CA . ASP A 1 71 ? 8.576 -1.333 -13.019 1.00 94.12 71 ASP A CA 1
ATOM 534 C C . ASP A 1 71 ? 7.274 -0.865 -13.688 1.00 94.12 71 ASP A C 1
ATOM 536 O O . ASP A 1 71 ? 7.270 -0.374 -14.819 1.00 94.12 71 ASP A O 1
ATOM 540 N N . HIS A 1 72 ? 6.166 -0.993 -12.963 1.00 93.62 72 HIS A N 1
ATOM 541 C CA . HIS A 1 72 ? 4.818 -0.605 -13.370 1.00 93.62 72 HIS A CA 1
ATOM 542 C C . HIS A 1 72 ? 4.098 0.043 -12.168 1.00 93.62 72 HIS A C 1
ATOM 544 O O . HIS A 1 72 ? 4.613 -0.033 -11.044 1.00 93.62 72 HIS A O 1
ATOM 550 N N . PRO A 1 73 ? 2.971 0.750 -12.373 1.00 94.44 73 PRO A N 1
ATOM 551 C CA . PRO A 1 73 ? 2.318 1.469 -11.289 1.00 94.44 73 PRO A CA 1
ATOM 552 C C . PRO A 1 73 ? 1.684 0.502 -10.282 1.00 94.44 73 PRO A C 1
ATOM 554 O O . PRO A 1 73 ? 1.138 -0.536 -10.647 1.00 94.44 73 PRO A O 1
ATOM 557 N N . TRP A 1 74 ? 1.693 0.878 -9.002 1.00 96.62 74 TRP A N 1
ATOM 558 C CA . TRP A 1 74 ? 0.980 0.127 -7.968 1.00 96.62 74 TRP A CA 1
ATOM 559 C C . TRP A 1 74 ? -0.514 -0.003 -8.304 1.00 96.62 74 TRP A C 1
ATOM 561 O O . TRP A 1 74 ? -1.138 0.943 -8.792 1.00 96.62 74 TRP A O 1
ATOM 571 N N . CYS A 1 75 ? -1.098 -1.157 -7.979 1.00 96.44 75 CYS A N 1
ATOM 572 C CA . CYS A 1 75 ? -2.534 -1.386 -8.063 1.00 96.44 75 CYS A CA 1
ATOM 573 C C . CYS A 1 75 ? -3.007 -2.287 -6.909 1.00 96.44 75 CYS A C 1
ATOM 575 O O . CYS A 1 75 ? -2.263 -3.141 -6.412 1.00 96.44 75 CYS A O 1
ATOM 577 N N . ALA A 1 76 ? -4.252 -2.088 -6.472 1.00 96.75 76 ALA A N 1
ATOM 578 C CA . ALA A 1 76 ? -4.897 -2.977 -5.512 1.00 96.75 76 ALA A CA 1
ATOM 579 C C . ALA A 1 76 ? -5.082 -4.369 -6.130 1.00 96.75 76 ALA A C 1
ATOM 581 O O . ALA A 1 76 ? -5.269 -4.478 -7.337 1.00 96.75 76 ALA A O 1
ATOM 582 N N . ALA A 1 77 ? -5.053 -5.426 -5.320 1.00 96.81 77 ALA A N 1
ATOM 583 C CA . ALA A 1 77 ? -5.287 -6.770 -5.834 1.00 96.81 77 ALA A CA 1
ATOM 584 C C . ALA A 1 77 ? -6.775 -6.992 -6.157 1.00 96.81 77 ALA A C 1
ATOM 586 O O . ALA A 1 77 ? -7.662 -6.610 -5.387 1.00 96.81 77 ALA A O 1
ATOM 587 N N . GLU A 1 78 ? -7.035 -7.674 -7.268 1.00 96.00 78 GLU A N 1
ATOM 588 C CA . GLU A 1 78 ? -8.358 -8.105 -7.709 1.00 96.00 78 GLU A CA 1
ATOM 589 C C . GLU A 1 78 ? -8.446 -9.644 -7.709 1.00 96.00 78 GLU A C 1
ATOM 591 O O . GLU A 1 78 ? -7.423 -10.340 -7.741 1.00 96.00 78 GLU A O 1
ATOM 596 N N . PRO A 1 79 ? -9.655 -10.235 -7.681 1.00 94.06 79 PRO A N 1
ATOM 597 C CA . PRO A 1 79 ? -9.811 -11.681 -7.797 1.00 94.06 79 PRO A CA 1
ATOM 598 C C . PRO A 1 79 ? -9.135 -12.230 -9.064 1.00 94.06 79 PRO A C 1
ATOM 600 O O . PRO A 1 79 ? -9.530 -11.925 -10.184 1.00 94.06 79 PRO A O 1
ATOM 603 N N . GLY A 1 80 ? -8.105 -13.059 -8.882 1.00 95.31 80 GLY A N 1
ATOM 604 C CA . GLY A 1 80 ? -7.320 -13.632 -9.983 1.00 95.31 80 GLY A CA 1
ATOM 605 C C . GLY A 1 80 ? -6.225 -12.718 -10.547 1.00 95.31 80 GLY A C 1
ATOM 606 O O . GLY A 1 80 ? -5.422 -13.187 -11.350 1.00 95.31 80 GLY A O 1
ATOM 607 N N . GLN A 1 81 ? -6.137 -11.462 -10.102 1.00 95.88 81 GLN A N 1
ATOM 608 C CA . GLN A 1 81 ? -5.087 -10.521 -10.493 1.00 95.88 81 GLN A CA 1
ATOM 609 C C . GLN A 1 81 ? -4.436 -9.926 -9.233 1.00 95.88 81 GLN A C 1
ATOM 611 O O . GLN A 1 81 ? -4.912 -8.939 -8.681 1.00 95.88 81 GLN A O 1
ATOM 616 N N . PRO A 1 82 ? -3.330 -10.507 -8.733 1.00 94.88 82 PRO A N 1
ATOM 617 C CA . PRO A 1 82 ? -2.702 -10.041 -7.494 1.00 94.88 82 PRO A CA 1
ATOM 618 C C . PRO A 1 82 ? -2.029 -8.666 -7.625 1.00 94.88 82 PRO A C 1
ATOM 620 O O . PRO A 1 82 ? -1.625 -8.097 -6.615 1.00 94.88 82 PRO A O 1
ATOM 623 N N . HIS A 1 83 ? -1.853 -8.168 -8.857 1.00 96.25 83 HIS A N 1
ATOM 624 C CA . HIS A 1 83 ? -1.163 -6.915 -9.174 1.00 96.25 83 HIS A CA 1
ATOM 625 C C . HIS A 1 83 ? 0.153 -6.748 -8.407 1.00 96.25 83 HIS A C 1
ATOM 627 O O . HIS A 1 83 ? 0.424 -5.732 -7.772 1.00 96.25 83 HIS A O 1
ATOM 633 N N . THR A 1 84 ? 0.973 -7.798 -8.442 1.00 96.88 84 THR A N 1
ATOM 634 C CA . THR A 1 84 ? 2.262 -7.815 -7.760 1.00 96.88 84 THR A CA 1
ATOM 635 C C . THR A 1 84 ? 3.202 -6.767 -8.337 1.00 96.88 84 THR A C 1
ATOM 637 O O . THR A 1 84 ? 3.406 -6.710 -9.553 1.00 96.88 84 THR A O 1
ATOM 640 N N . CYS A 1 85 ? 3.793 -5.957 -7.457 1.00 97.00 85 CYS A N 1
ATOM 641 C CA . CYS A 1 85 ? 4.804 -4.985 -7.844 1.00 97.00 85 CYS A CA 1
ATOM 642 C C . CYS A 1 85 ? 5.988 -5.714 -8.488 1.00 97.00 85 CYS A C 1
ATOM 644 O O . CYS A 1 85 ? 6.446 -6.752 -7.998 1.00 97.00 85 CYS A O 1
ATOM 646 N N . GLN A 1 86 ? 6.464 -5.196 -9.618 1.00 95.38 86 GLN A N 1
ATOM 647 C CA . GLN A 1 86 ? 7.422 -5.898 -10.464 1.00 95.38 86 GLN A CA 1
ATOM 648 C C . GLN A 1 86 ? 8.819 -5.323 -10.314 1.00 95.38 86 GLN A C 1
ATOM 650 O O . GLN A 1 86 ? 9.024 -4.112 -10.380 1.00 95.38 86 GLN A O 1
ATOM 655 N N . LYS A 1 87 ? 9.789 -6.227 -10.151 1.00 93.69 87 LYS A N 1
ATOM 656 C CA . LYS A 1 87 ? 11.194 -5.868 -10.014 1.00 93.69 87 LYS A CA 1
ATOM 657 C C . LYS A 1 87 ? 11.695 -5.192 -11.285 1.00 93.69 87 LYS A C 1
ATOM 659 O O . LYS A 1 87 ? 11.610 -5.754 -12.376 1.00 93.69 87 LYS A O 1
ATOM 664 N N . CYS A 1 88 ? 12.286 -4.024 -11.125 1.00 92.31 88 CYS A N 1
ATOM 665 C CA . CYS A 1 88 ? 12.964 -3.325 -12.199 1.00 92.31 88 CYS A CA 1
ATOM 666 C C . CYS A 1 88 ? 14.200 -4.110 -12.688 1.00 92.31 88 CYS A C 1
ATOM 668 O O . CYS A 1 88 ? 14.909 -4.767 -11.918 1.00 92.31 88 CYS A O 1
ATOM 670 N N . LYS A 1 89 ? 14.476 -4.035 -13.996 1.00 88.00 89 LYS A N 1
ATOM 671 C CA . LYS A 1 89 ? 15.605 -4.717 -14.649 1.00 88.00 89 LYS A CA 1
ATOM 672 C C . LYS A 1 89 ? 16.607 -3.703 -15.212 1.00 88.00 89 LYS A C 1
ATOM 674 O O . LYS A 1 89 ? 16.277 -2.974 -16.145 1.00 88.00 89 LYS A O 1
ATOM 679 N N . TRP A 1 90 ? 17.835 -3.726 -14.694 1.00 83.75 90 TRP A N 1
ATOM 680 C CA . TRP A 1 90 ? 18.915 -2.761 -14.996 1.00 83.75 90 TRP A CA 1
ATOM 681 C C . TRP A 1 90 ? 20.229 -3.403 -15.463 1.00 83.75 90 TRP A C 1
ATOM 683 O O . TRP A 1 90 ? 21.272 -2.760 -15.449 1.00 83.75 90 TRP A O 1
ATOM 693 N N . ASN A 1 91 ? 20.216 -4.684 -15.848 1.00 84.81 91 ASN A N 1
ATOM 694 C CA . ASN A 1 91 ? 21.396 -5.417 -16.342 1.00 84.81 91 ASN A CA 1
ATOM 695 C C . ASN A 1 91 ? 22.652 -5.333 -15.435 1.00 84.81 91 ASN A C 1
ATOM 697 O O . ASN A 1 91 ? 23.755 -5.585 -15.899 1.00 84.81 91 ASN A O 1
ATOM 701 N N . GLY A 1 92 ? 22.488 -5.014 -14.145 1.00 82.31 92 GLY A N 1
ATOM 702 C CA . GLY A 1 92 ? 23.582 -4.877 -13.174 1.00 82.31 92 GLY A CA 1
ATOM 703 C C . GLY A 1 92 ? 24.176 -3.470 -13.023 1.00 82.31 92 GLY A C 1
ATOM 704 O O . GLY A 1 92 ? 25.109 -3.319 -12.244 1.00 82.31 92 GLY A O 1
ATOM 705 N N . HIS A 1 93 ? 23.644 -2.460 -13.716 1.00 87.44 93 HIS A N 1
ATOM 706 C CA . HIS A 1 93 ? 24.201 -1.098 -13.715 1.00 87.44 93 HIS A CA 1
ATOM 707 C C . HIS A 1 93 ? 23.616 -0.169 -12.647 1.00 87.44 93 HIS A C 1
ATOM 709 O O . HIS A 1 93 ? 24.278 0.766 -12.230 1.00 87.44 93 HIS A O 1
ATOM 715 N N . ALA A 1 94 ? 22.404 -0.440 -12.162 1.00 86.88 94 ALA A N 1
ATOM 716 C CA . ALA A 1 94 ? 21.749 0.394 -11.160 1.00 86.88 94 ALA A CA 1
ATOM 717 C C . ALA A 1 94 ? 21.451 -0.380 -9.874 1.00 86.88 94 ALA A C 1
ATOM 719 O O . ALA A 1 94 ? 21.201 -1.589 -9.888 1.00 86.88 94 ALA A O 1
ATOM 720 N N . GLY A 1 95 ? 21.471 0.344 -8.757 1.00 84.75 95 GLY A N 1
ATOM 721 C CA . GLY A 1 95 ? 21.051 -0.155 -7.450 1.00 84.75 95 GLY A CA 1
ATOM 722 C C . GLY A 1 95 ? 19.597 0.166 -7.112 1.00 84.75 95 GLY A C 1
ATOM 723 O O . GLY A 1 95 ? 19.069 -0.471 -6.208 1.00 84.75 95 GLY A O 1
ATOM 724 N N . SER A 1 96 ? 18.962 1.114 -7.816 1.00 87.06 96 SER A N 1
ATOM 725 C CA . SER A 1 96 ? 17.571 1.536 -7.608 1.00 87.06 96 SER A CA 1
ATOM 726 C C . SER A 1 96 ? 16.875 1.973 -8.903 1.00 87.06 96 SER A C 1
ATOM 728 O O . SER A 1 96 ? 17.508 2.156 -9.947 1.00 87.06 96 SER A O 1
ATOM 730 N N . CYS A 1 97 ? 15.547 2.077 -8.843 1.00 91.38 97 CYS A N 1
ATOM 731 C CA . CYS A 1 97 ? 14.719 2.642 -9.901 1.00 91.38 97 CYS A CA 1
ATOM 732 C C . CYS A 1 97 ? 13.549 3.430 -9.313 1.00 91.38 97 CYS A C 1
ATOM 734 O O . CYS A 1 97 ? 13.117 3.174 -8.186 1.00 91.38 97 CYS A O 1
ATOM 736 N N . HIS A 1 98 ? 12.965 4.289 -10.139 1.00 91.94 98 HIS A N 1
ATOM 737 C CA . HIS A 1 98 ? 11.658 4.887 -9.901 1.00 91.94 98 HIS A CA 1
ATOM 738 C C . HIS A 1 98 ? 10.742 4.705 -11.118 1.00 91.94 98 HIS A C 1
ATOM 740 O O . HIS A 1 98 ? 11.191 4.364 -12.214 1.00 91.94 98 HIS A O 1
ATOM 746 N N . PHE A 1 99 ? 9.442 4.901 -10.907 1.00 94.62 99 PHE A N 1
ATOM 747 C CA . PHE A 1 99 ? 8.422 4.781 -11.945 1.00 94.62 99 PHE A CA 1
ATOM 748 C C . PHE A 1 99 ? 8.124 6.138 -12.591 1.00 94.62 99 PHE A C 1
ATOM 750 O O . PHE A 1 99 ? 7.932 7.129 -11.885 1.00 94.62 99 PHE A O 1
ATOM 757 N N . ASP A 1 100 ? 7.996 6.152 -13.917 1.00 95.38 100 ASP A N 1
ATOM 758 C CA . ASP A 1 100 ? 7.525 7.285 -14.708 1.00 95.38 100 ASP A CA 1
ATOM 759 C C . ASP A 1 100 ? 6.309 6.893 -15.565 1.00 95.38 100 ASP A C 1
ATOM 761 O O . ASP A 1 100 ? 6.333 5.951 -16.367 1.00 95.38 100 ASP A O 1
ATOM 765 N N . MET A 1 101 ? 5.222 7.649 -15.395 1.00 95.19 101 MET A N 1
ATOM 766 C CA . MET A 1 101 ? 3.950 7.388 -16.067 1.00 95.19 101 MET A CA 1
ATOM 767 C C . MET A 1 101 ? 4.009 7.676 -17.571 1.00 95.19 101 MET A C 1
ATOM 769 O O . MET A 1 101 ? 3.351 6.989 -18.352 1.00 95.19 101 MET A O 1
ATOM 773 N N . LEU A 1 102 ? 4.789 8.670 -18.002 1.00 96.62 102 LEU A N 1
ATOM 774 C CA . LEU A 1 102 ? 4.910 9.000 -19.421 1.00 96.62 102 LEU A CA 1
ATOM 775 C C . LEU A 1 102 ? 5.648 7.886 -20.161 1.00 96.62 102 LEU A C 1
ATOM 777 O O . LEU A 1 102 ? 5.206 7.475 -21.235 1.00 96.62 102 LEU A O 1
ATOM 781 N N . LEU A 1 103 ? 6.715 7.347 -19.566 1.00 95.00 103 LEU A N 1
ATOM 782 C CA . LEU A 1 103 ? 7.441 6.207 -20.121 1.00 95.00 103 LEU A CA 1
ATOM 783 C C . LEU A 1 103 ? 6.563 4.949 -20.167 1.00 95.00 103 LEU A C 1
ATOM 785 O O . LEU A 1 103 ? 6.553 4.246 -21.179 1.00 95.00 103 LEU A O 1
ATOM 789 N N . TYR A 1 104 ? 5.772 4.701 -19.118 1.00 95.81 104 TYR A N 1
ATOM 790 C CA . TYR A 1 104 ? 4.825 3.585 -19.084 1.00 95.81 104 TYR A CA 1
ATOM 791 C C . TYR A 1 104 ? 3.808 3.656 -20.226 1.00 95.81 104 TYR A C 1
ATOM 793 O O . TYR A 1 104 ? 3.657 2.689 -20.977 1.00 95.81 104 TYR A O 1
ATOM 801 N N . LEU A 1 105 ? 3.169 4.813 -20.415 1.00 96.50 105 LEU A N 1
ATOM 802 C CA . LEU A 1 105 ? 2.215 5.024 -21.505 1.00 96.50 105 LEU A CA 1
ATOM 803 C C . LEU A 1 105 ? 2.895 4.911 -22.878 1.00 96.50 105 LEU A C 1
ATOM 805 O O . LEU A 1 105 ? 2.371 4.240 -23.767 1.00 96.50 105 LEU A O 1
ATOM 809 N N . ALA A 1 106 ? 4.087 5.495 -23.042 1.00 96.69 106 ALA A N 1
ATOM 810 C CA . ALA A 1 106 ? 4.864 5.413 -24.282 1.00 96.69 106 ALA A CA 1
ATOM 811 C C . ALA A 1 106 ? 5.299 3.975 -24.621 1.00 96.69 106 ALA A C 1
ATOM 813 O O . ALA A 1 106 ? 5.409 3.626 -25.795 1.00 96.69 106 ALA A O 1
ATOM 814 N N . SER A 1 107 ? 5.502 3.127 -23.608 1.00 94.50 107 SER A N 1
ATOM 815 C CA . SER A 1 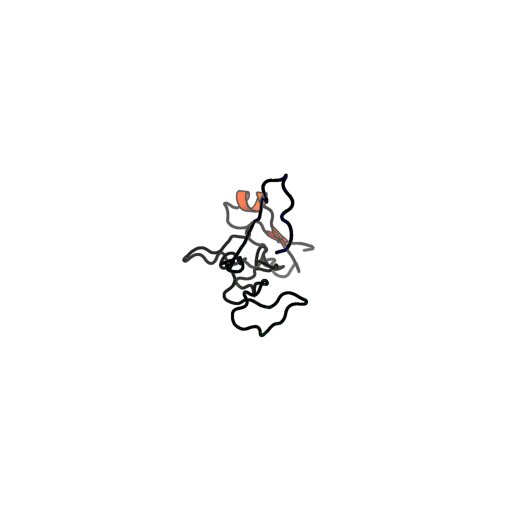107 ? 5.810 1.701 -23.776 1.00 94.50 107 SER A CA 1
ATOM 816 C C . SER A 1 107 ? 4.596 0.838 -24.146 1.00 94.50 107 SER A C 1
ATOM 818 O O . SER A 1 107 ? 4.748 -0.367 -24.342 1.00 94.50 107 SER A O 1
ATOM 820 N N . GLY A 1 108 ? 3.394 1.421 -24.217 1.00 96.31 108 GLY A N 1
ATOM 821 C CA . GLY A 1 108 ? 2.153 0.677 -24.424 1.00 96.31 108 GLY A CA 1
ATOM 822 C C . GLY A 1 108 ? 1.684 -0.061 -23.169 1.00 96.31 108 GLY A C 1
ATOM 823 O O . GLY A 1 108 ? 1.231 -1.198 -23.268 1.00 96.31 108 GLY A O 1
ATOM 824 N N . ASN A 1 109 ? 1.797 0.574 -21.997 1.00 95.19 109 ASN A N 1
ATOM 825 C CA . ASN A 1 109 ? 1.423 0.014 -20.692 1.00 95.19 109 ASN A CA 1
ATOM 826 C C . ASN A 1 109 ? 2.249 -1.217 -20.275 1.00 95.19 109 ASN A C 1
ATOM 828 O O . ASN A 1 109 ? 1.755 -2.103 -19.575 1.00 95.19 109 ASN A O 1
ATOM 832 N N . VAL A 1 110 ? 3.515 -1.276 -20.695 1.00 93.12 110 VAL A N 1
ATOM 833 C CA . VAL A 1 110 ? 4.408 -2.404 -20.404 1.00 93.12 110 VAL A CA 1
ATOM 834 C C . VAL A 1 110 ? 5.345 -2.094 -19.239 1.00 93.12 110 VAL A C 1
ATOM 836 O O . VAL A 1 110 ? 5.443 -2.889 -18.310 1.00 93.12 110 VAL A O 1
ATOM 839 N N . SER A 1 111 ? 6.056 -0.965 -19.280 1.00 93.94 111 SER A N 1
ATOM 840 C CA . SER A 1 111 ? 7.095 -0.630 -18.299 1.00 93.94 111 SER A CA 1
ATOM 841 C C . SER A 1 111 ? 7.345 0.874 -18.241 1.00 93.94 111 SER A C 1
ATOM 843 O O . SER A 1 111 ? 7.604 1.500 -19.266 1.00 93.94 111 SER A O 1
ATOM 845 N N . GLY A 1 112 ? 7.352 1.426 -17.030 1.00 94.19 112 GLY A N 1
ATOM 846 C CA . GLY A 1 112 ? 7.679 2.825 -16.745 1.00 94.19 112 GLY A CA 1
ATOM 847 C C . GLY A 1 112 ? 8.965 3.017 -15.946 1.00 94.19 112 GLY A C 1
ATOM 848 O O . GLY A 1 112 ? 9.190 4.116 -15.455 1.00 94.19 112 GLY A O 1
ATOM 849 N N . ARG A 1 113 ? 9.800 1.981 -15.760 1.00 93.25 113 ARG A N 1
ATOM 850 C CA . ARG A 1 113 ? 11.015 2.114 -14.938 1.00 93.25 113 ARG A CA 1
ATOM 851 C C . ARG A 1 113 ? 12.025 3.107 -15.509 1.00 93.25 113 ARG A C 1
ATOM 853 O O . ARG A 1 113 ? 12.400 3.028 -16.679 1.00 93.25 113 ARG A O 1
ATOM 860 N N . ILE A 1 114 ? 12.582 3.921 -14.627 1.00 92.56 114 ILE A N 1
ATOM 861 C CA . ILE A 1 114 ? 13.797 4.705 -14.836 1.00 92.56 114 ILE A CA 1
ATOM 862 C C . ILE A 1 114 ? 14.825 4.220 -13.817 1.00 92.56 114 ILE A C 1
ATOM 864 O O . ILE A 1 114 ? 14.525 4.099 -12.634 1.00 92.56 114 ILE A O 1
ATOM 868 N N . CYS A 1 115 ? 16.024 3.879 -14.281 1.00 91.75 115 CYS A N 1
ATOM 869 C CA . CYS A 1 115 ? 17.105 3.409 -13.417 1.00 91.75 115 CYS 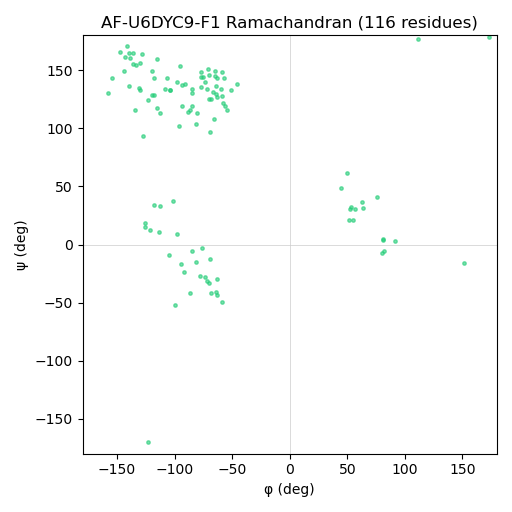A CA 1
ATOM 870 C C . CYS A 1 115 ? 17.858 4.610 -12.833 1.00 91.75 115 CYS A C 1
ATOM 872 O O . CYS A 1 115 ? 18.229 5.517 -13.581 1.00 91.75 115 CYS A O 1
ATOM 874 N N . ASP A 1 116 ? 18.124 4.601 -11.529 1.00 89.81 116 ASP A N 1
ATOM 875 C CA . ASP A 1 116 ? 18.884 5.671 -10.882 1.00 89.81 116 ASP A CA 1
ATOM 876 C C . ASP A 1 116 ? 20.377 5.328 -10.886 1.00 89.81 116 ASP A C 1
ATOM 878 O O . ASP A 1 116 ? 20.758 4.196 -10.583 1.00 89.81 116 ASP A O 1
ATOM 882 N N . THR A 1 117 ? 21.236 6.315 -11.173 1.00 86.38 117 THR A N 1
ATOM 883 C CA . THR A 1 117 ? 22.707 6.191 -11.061 1.00 86.38 117 THR A CA 1
ATOM 884 C C . THR A 1 117 ? 23.277 4.938 -11.753 1.00 86.38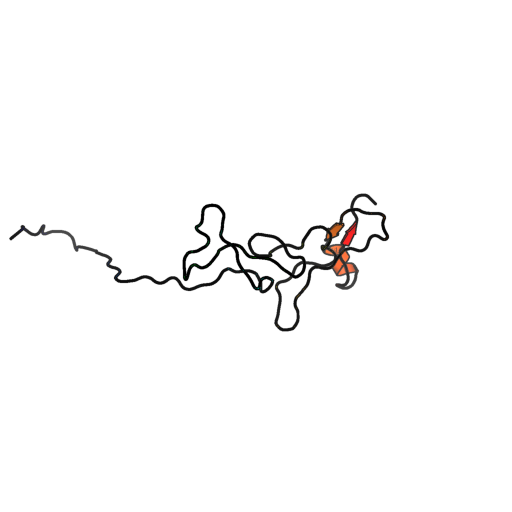 117 THR A C 1
ATOM 886 O O . THR A 1 117 ? 23.824 4.060 -11.093 1.00 86.38 117 THR A O 1
ATOM 889 N N . CYS A 1 118 ? 23.084 4.848 -13.075 1.00 82.94 118 CYS A N 1
ATOM 890 C CA . CYS A 1 118 ? 23.559 3.742 -13.920 1.00 82.94 118 CYS A CA 1
ATOM 891 C C . CYS A 1 118 ? 25.074 3.749 -14.167 1.00 82.94 118 CYS A C 1
ATOM 893 O O . CYS A 1 118 ? 25.667 4.852 -14.159 1.00 82.94 118 CYS A O 1
#

Secondary structure (DSSP, 8-state):
-PPP--SS-------S----------TT--SEEEPPTTS-TT-TTPPP-EEE--TTEESSSS-EEPTT--SS-----BTTB---------TTS-SEEEE-HHHHHHTTSS--EEEE--

Solvent-accessible surface area (backbone atoms only — not comparable to full-atom values): 7400 Å² total; per-residue (Å²): 140,81,84,79,82,85,86,67,87,84,86,77,86,87,81,94,79,86,84,89,84,86,77,67,72,20,51,73,34,41,93,50,62,39,58,44,93,98,50,80,80,85,55,89,92,65,84,42,69,24,43,45,52,40,58,49,28,30,66,61,34,34,82,36,48,32,88,41,14,28,18,47,82,78,54,66,34,47,97,96,41,68,53,54,38,36,69,55,85,54,95,84,49,38,90,43,48,45,65,36,69,68,49,13,58,74,55,70,72,67,43,14,56,43,72,42,79,102

InterPro domains:
  IPR002049 Laminin-type EGF domain [PF00053] (26-77)
  IPR002049 Laminin-type EGF domain [PS01248] (51-85)
  IPR002049 Laminin-type EGF domain [cd00055] (47-74)
  IPR050440 Laminin/Netrin Extracellular Matrix [PTHR10574] (11-118)

pLDDT: mean 89.29, std 10.91, range [45.59, 97.56]

Foldseek 3Di:
DPDDDPDDDPDDDDDPDDDDDDAAAQLQQAPDAAADPPDDGDDPPDHHHAGPGHLQFDDRNSLGHHWQQAFAGQDRADVVRNRRRHGDDDPPQAPTWHFDPVCCVVVVNGTRIDGPRD